Protein AF-A0A4P5RDE4-F1 (afdb_monomer_lite)

Sequence (61 aa):
MQHSITPNPTAEEATAIAAAIEALWPKAGPAVKREPLHTAWRFSGRWWNDSAVTRRTRPGF

Foldseek 3Di:
DDDDDPPDDDPVVVVVVVVVCVVPPDDDDPPDPDDPPPPFDDDPNHTPDDDPPVVVPDPDD

pLDDT: mean 77.18, std 13.92, range [51.66, 96.62]

Radius of gyration: 27.32 Å; chains: 1; bounding box: 58×48×50 Å

Structure (mmCIF, N/CA/C/O backbone):
data_AF-A0A4P5RDE4-F1
#
_entry.id   AF-A0A4P5RDE4-F1
#
loop_
_atom_site.group_PDB
_atom_site.id
_atom_site.type_symbol
_atom_site.label_atom_id
_atom_site.label_alt_id
_atom_site.label_comp_id
_atom_site.label_asym_id
_atom_site.label_entity_id
_atom_site.label_seq_id
_atom_site.pdbx_PDB_ins_code
_atom_site.Cartn_x
_atom_site.Cartn_y
_atom_site.Cartn_z
_atom_site.occupancy
_atom_site.B_iso_or_equiv
_atom_site.auth_seq_id
_atom_site.auth_comp_id
_atom_site.auth_asym_id
_atom_site.auth_atom_id
_atom_site.pdbx_PDB_model_num
ATOM 1 N N . MET A 1 1 ? -9.300 -17.003 8.978 1.00 58.84 1 MET A N 1
ATOM 2 C CA . MET A 1 1 ? -8.480 -16.238 9.941 1.00 58.84 1 MET A CA 1
ATOM 3 C C . MET A 1 1 ? -8.937 -14.794 9.852 1.00 58.84 1 MET A C 1
ATOM 5 O O . MET A 1 1 ? -8.678 -14.166 8.837 1.00 58.84 1 MET A O 1
ATOM 9 N N . GLN A 1 2 ? -9.721 -14.316 10.817 1.00 71.69 2 GLN A N 1
ATOM 10 C CA . GLN A 1 2 ? -10.203 -12.933 10.829 1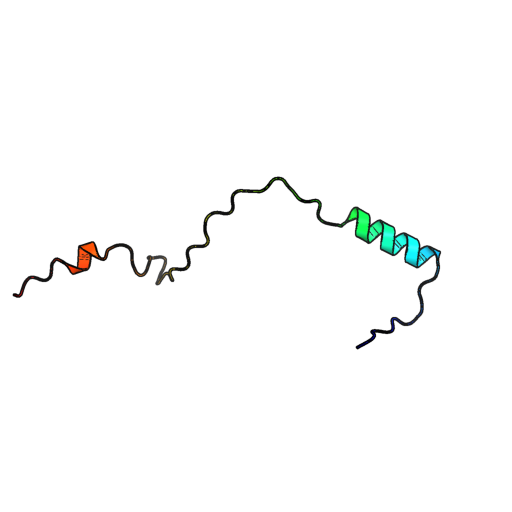.00 71.69 2 GLN A CA 1
ATOM 11 C C . GLN A 1 2 ? -9.355 -12.158 11.835 1.00 71.69 2 GLN A C 1
ATOM 13 O O . GLN A 1 2 ? -9.284 -12.541 12.999 1.00 71.69 2 GLN A O 1
ATOM 18 N N . HIS A 1 3 ? -8.645 -11.136 11.365 1.00 80.44 3 HIS A N 1
ATOM 19 C CA . HIS A 1 3 ? -7.817 -10.297 12.224 1.00 80.44 3 HIS A CA 1
ATOM 20 C C . HIS A 1 3 ? -8.697 -9.200 12.828 1.00 80.44 3 HIS A C 1
ATOM 22 O O . HIS A 1 3 ? -9.246 -8.378 12.098 1.00 80.44 3 HIS A O 1
ATOM 28 N N . SER A 1 4 ? -8.858 -9.215 14.151 1.00 81.50 4 SER A N 1
ATOM 29 C CA . SER A 1 4 ? -9.534 -8.156 14.901 1.00 81.50 4 SER A CA 1
ATOM 30 C C . SER A 1 4 ? -8.511 -7.111 15.341 1.00 81.50 4 SER A C 1
ATOM 32 O O . SER A 1 4 ? -7.550 -7.446 16.035 1.00 81.50 4 SER A O 1
ATOM 34 N N . ILE A 1 5 ? -8.713 -5.859 14.937 1.00 80.50 5 ILE A N 1
ATOM 35 C CA . ILE A 1 5 ? -7.888 -4.721 15.353 1.00 80.50 5 ILE A CA 1
ATOM 36 C C . ILE A 1 5 ? -8.581 -4.064 16.549 1.00 80.50 5 ILE A C 1
ATOM 38 O O . ILE A 1 5 ? -9.763 -3.735 16.473 1.00 80.50 5 ILE A O 1
ATOM 42 N N . THR A 1 6 ? -7.853 -3.899 17.653 1.00 86.88 6 THR A N 1
ATOM 43 C CA . THR A 1 6 ? -8.353 -3.261 18.879 1.00 86.88 6 THR A CA 1
ATOM 44 C C . THR A 1 6 ? -7.313 -2.286 19.431 1.00 86.88 6 THR A C 1
ATOM 46 O O . THR A 1 6 ? -6.144 -2.668 19.517 1.00 86.88 6 THR A O 1
ATOM 49 N N . PRO A 1 7 ? -7.718 -1.072 19.848 1.00 89.06 7 PRO A N 1
ATOM 50 C CA . PRO A 1 7 ? -9.090 -0.548 19.836 1.00 89.06 7 PRO A CA 1
ATOM 51 C C . PRO A 1 7 ? -9.612 -0.267 18.418 1.00 89.06 7 PRO A C 1
ATOM 53 O O . PRO A 1 7 ? -8.837 -0.127 17.474 1.00 89.06 7 PRO A O 1
ATOM 56 N N . ASN A 1 8 ? -10.940 -0.222 18.270 1.00 90.06 8 ASN A N 1
ATOM 57 C CA . ASN A 1 8 ? -11.547 0.194 17.010 1.00 90.06 8 ASN A CA 1
ATOM 58 C C . ASN A 1 8 ? -11.245 1.687 16.798 1.00 90.06 8 ASN A C 1
ATOM 60 O O . ASN A 1 8 ? -11.567 2.471 17.696 1.00 90.06 8 ASN A O 1
ATOM 64 N N . PRO A 1 9 ? -10.653 2.088 15.661 1.00 90.06 9 PRO A N 1
ATOM 65 C CA . PRO A 1 9 ? -10.339 3.486 15.410 1.00 90.06 9 PRO A CA 1
ATOM 66 C C . PRO A 1 9 ? -11.612 4.332 15.415 1.00 90.06 9 PRO A C 1
ATOM 68 O O . PRO A 1 9 ? -12.693 3.886 15.011 1.00 90.06 9 PRO A O 1
ATOM 71 N N . THR A 1 10 ? -11.481 5.572 15.870 1.00 95.31 10 THR A N 1
ATOM 72 C CA . THR A 1 10 ? -12.531 6.578 15.712 1.00 95.31 10 THR A CA 1
ATOM 73 C C . THR A 1 10 ? -12.733 6.908 14.229 1.00 95.31 10 THR A C 1
ATOM 75 O O . THR A 1 10 ? -11.885 6.617 13.383 1.00 95.31 10 THR A O 1
ATOM 78 N N . ALA A 1 11 ? -13.866 7.527 13.885 1.00 94.38 11 ALA A N 1
ATOM 79 C CA . ALA A 1 11 ? -14.145 7.912 12.499 1.00 94.38 11 ALA A CA 1
ATOM 80 C C . ALA A 1 11 ? -13.089 8.885 11.936 1.00 94.38 11 ALA A C 1
ATOM 82 O O . ALA A 1 11 ? -12.727 8.802 10.762 1.00 94.38 11 ALA A O 1
ATOM 83 N N . GLU A 1 12 ? -12.565 9.773 12.783 1.00 96.06 12 GLU A N 1
ATOM 84 C CA . GLU A 1 12 ? -11.508 10.717 12.421 1.00 96.06 12 GLU A CA 1
ATOM 85 C C . GLU A 1 12 ? -10.189 9.994 12.127 1.00 96.06 12 GLU A C 1
ATOM 87 O O . GLU A 1 12 ? -9.606 10.180 11.058 1.00 96.06 12 GLU A O 1
ATOM 92 N N . GLU A 1 13 ? -9.764 9.091 13.014 1.00 94.81 13 GLU A N 1
ATOM 93 C CA . GLU A 1 13 ? -8.549 8.291 12.825 1.00 94.81 13 GLU A CA 1
ATOM 94 C C . GLU A 1 13 ? -8.647 7.394 11.588 1.00 94.81 13 GLU A C 1
ATOM 96 O O . GLU A 1 13 ? -7.704 7.319 10.803 1.00 94.81 13 GLU A O 1
ATOM 101 N N . ALA A 1 14 ? -9.800 6.758 11.363 1.00 94.00 14 ALA A N 1
ATOM 102 C CA . ALA A 1 14 ? -10.034 5.944 10.173 1.00 94.00 14 ALA A CA 1
ATOM 103 C C . ALA A 1 14 ? -9.909 6.773 8.883 1.00 94.00 14 ALA A C 1
ATOM 105 O O . ALA A 1 14 ? -9.314 6.314 7.906 1.00 94.00 14 ALA A O 1
ATOM 106 N N . THR A 1 15 ? -10.409 8.011 8.901 1.00 96.31 15 THR A N 1
ATOM 107 C CA . THR A 1 15 ? -10.310 8.938 7.765 1.00 96.31 15 THR A CA 1
ATOM 108 C C . THR A 1 15 ? -8.862 9.367 7.524 1.00 96.31 15 THR A C 1
ATOM 110 O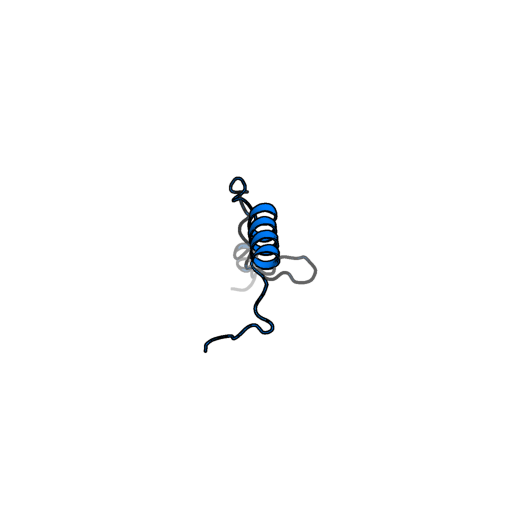 O . THR A 1 15 ? -8.392 9.333 6.387 1.00 96.31 15 THR A O 1
ATOM 113 N N . ALA A 1 16 ? -8.124 9.711 8.584 1.00 96.44 16 ALA A N 1
ATOM 114 C CA . ALA A 1 16 ? -6.714 10.089 8.490 1.00 96.44 16 ALA A CA 1
ATOM 115 C C . ALA A 1 16 ? -5.839 8.939 7.960 1.00 96.44 16 ALA A C 1
ATOM 117 O O . ALA A 1 16 ? -4.975 9.157 7.109 1.00 96.44 16 ALA A O 1
ATOM 118 N N . ILE A 1 17 ? -6.093 7.707 8.414 1.00 94.44 17 ILE A N 1
ATOM 119 C CA . ILE A 1 17 ? -5.394 6.505 7.942 1.00 94.44 17 ILE A CA 1
ATOM 120 C C . ILE A 1 17 ? -5.686 6.258 6.460 1.00 94.44 17 ILE A C 1
ATOM 122 O O . ILE A 1 17 ? -4.752 6.037 5.691 1.00 94.44 17 ILE A O 1
ATOM 126 N N . ALA A 1 18 ? -6.955 6.322 6.045 1.00 95.06 18 ALA A N 1
ATOM 127 C CA . ALA A 1 18 ? -7.331 6.139 4.645 1.00 95.06 18 ALA A CA 1
ATOM 128 C C . ALA A 1 18 ? -6.654 7.179 3.737 1.00 95.06 18 ALA A C 1
ATOM 130 O O . ALA A 1 18 ? -6.027 6.813 2.743 1.00 95.06 18 ALA A O 1
ATOM 131 N N . ALA A 1 19 ? -6.677 8.456 4.133 1.00 96.62 19 ALA A N 1
ATOM 132 C CA . ALA A 1 19 ? -6.018 9.531 3.397 1.00 96.62 19 ALA A CA 1
ATOM 133 C C . ALA A 1 19 ? -4.495 9.330 3.300 1.00 96.62 19 ALA A C 1
ATOM 135 O O . ALA A 1 19 ? -3.905 9.547 2.242 1.00 96.62 19 ALA A O 1
ATOM 136 N N . ALA A 1 20 ? -3.850 8.882 4.383 1.00 95.75 20 ALA A N 1
ATOM 137 C CA . ALA A 1 20 ? -2.420 8.588 4.381 1.00 95.75 20 ALA A CA 1
ATOM 138 C C . ALA A 1 20 ? -2.079 7.427 3.437 1.00 95.75 20 ALA A C 1
ATOM 140 O O . ALA A 1 20 ? -1.118 7.526 2.674 1.00 95.75 20 ALA A O 1
ATOM 141 N N . ILE A 1 21 ? -2.877 6.353 3.452 1.00 94.81 21 ILE A N 1
ATOM 142 C CA . ILE A 1 21 ? -2.704 5.212 2.544 1.00 94.81 21 ILE A CA 1
ATOM 143 C C . ILE A 1 21 ? -2.799 5.680 1.096 1.00 94.81 21 ILE A C 1
ATOM 145 O O . ILE A 1 21 ? -1.910 5.370 0.311 1.00 94.81 21 ILE A O 1
ATOM 149 N N . GLU A 1 22 ? -3.824 6.456 0.746 1.00 93.50 22 GLU A N 1
ATOM 150 C CA . GLU A 1 22 ? -3.996 6.972 -0.614 1.00 93.50 22 GLU A CA 1
ATOM 151 C C . GLU A 1 22 ? -2.855 7.906 -1.038 1.00 93.50 22 GLU A C 1
ATOM 153 O O . GLU A 1 22 ? -2.369 7.817 -2.168 1.00 93.50 22 GLU A O 1
ATOM 158 N N . ALA A 1 23 ? -2.389 8.773 -0.135 1.00 93.81 23 ALA A N 1
ATOM 159 C CA . ALA A 1 23 ? -1.297 9.705 -0.405 1.00 93.81 23 ALA A CA 1
ATOM 160 C C . ALA A 1 23 ? 0.053 8.999 -0.611 1.00 93.81 23 ALA A C 1
ATOM 162 O O . ALA A 1 23 ? 0.859 9.431 -1.438 1.00 93.81 23 ALA A O 1
ATOM 163 N N . LEU A 1 24 ? 0.301 7.922 0.139 1.00 93.94 24 LEU A N 1
ATOM 164 C CA . LEU A 1 24 ? 1.549 7.155 0.115 1.00 93.94 24 LEU A CA 1
ATOM 165 C C . LEU A 1 24 ? 1.516 5.990 -0.877 1.00 93.94 24 LEU A C 1
ATOM 167 O O . LEU A 1 24 ? 2.560 5.379 -1.124 1.00 93.94 24 LEU A O 1
ATOM 171 N N . TRP A 1 25 ? 0.348 5.659 -1.438 1.00 92.88 25 TRP A N 1
ATOM 172 C CA . TRP A 1 25 ? 0.233 4.508 -2.320 1.00 92.88 25 TRP A CA 1
ATOM 173 C C . TRP A 1 25 ? 1.110 4.705 -3.561 1.00 92.88 25 TRP A C 1
ATOM 175 O O . TRP A 1 25 ? 0.996 5.729 -4.249 1.00 92.88 25 TRP A O 1
ATOM 185 N N . PRO A 1 26 ? 1.982 3.738 -3.895 1.00 87.12 26 PRO A N 1
ATOM 186 C CA . PRO A 1 26 ? 2.823 3.850 -5.070 1.00 87.12 26 PRO A CA 1
ATOM 187 C C . PRO A 1 26 ? 1.938 3.901 -6.315 1.00 87.12 26 PRO A C 1
ATOM 189 O O . PRO A 1 26 ? 1.231 2.950 -6.654 1.00 87.12 26 PRO A O 1
ATOM 192 N N . LYS A 1 27 ? 1.986 5.029 -7.021 1.00 82.56 27 LYS A N 1
ATOM 193 C CA . LYS A 1 27 ? 1.388 5.137 -8.350 1.00 82.56 27 LYS A CA 1
ATOM 194 C C . LYS A 1 27 ? 2.206 4.276 -9.300 1.00 82.56 27 LYS A C 1
ATOM 196 O O . LYS A 1 27 ? 3.436 4.269 -9.223 1.00 82.56 27 LYS A O 1
ATOM 201 N N . ALA A 1 28 ? 1.530 3.556 -10.192 1.00 77.75 28 ALA A N 1
ATOM 202 C CA . ALA A 1 28 ? 2.204 2.836 -11.260 1.00 77.75 28 ALA A CA 1
ATOM 203 C C . ALA A 1 28 ? 3.049 3.840 -12.058 1.00 77.75 28 ALA A C 1
ATOM 205 O O . ALA A 1 28 ? 2.519 4.701 -12.760 1.00 77.75 28 ALA A O 1
ATOM 206 N N . GLY A 1 29 ? 4.367 3.774 -11.876 1.00 76.31 29 GLY A N 1
ATOM 207 C CA . GLY A 1 29 ? 5.307 4.548 -12.669 1.00 76.31 29 GLY A CA 1
ATOM 208 C C . GLY A 1 29 ? 5.332 4.037 -14.109 1.00 76.31 29 GLY A C 1
ATOM 209 O O . GLY A 1 29 ? 4.848 2.932 -14.381 1.00 76.31 29 GLY A O 1
ATOM 210 N N . PRO A 1 30 ? 5.914 4.803 -15.047 1.00 78.12 30 PRO A N 1
ATOM 211 C CA . PRO A 1 30 ? 6.184 4.283 -16.379 1.00 78.12 30 PRO A CA 1
ATOM 212 C C . PRO A 1 30 ? 6.953 2.968 -16.246 1.00 78.12 30 PRO A C 1
ATOM 214 O O . PRO A 1 30 ? 7.850 2.856 -15.407 1.00 78.12 30 PRO A O 1
ATOM 217 N N . ALA A 1 31 ? 6.584 1.969 -17.049 1.00 73.62 31 ALA A N 1
ATOM 218 C CA . ALA A 1 31 ? 7.261 0.683 -17.051 1.00 73.62 31 ALA A CA 1
ATOM 219 C C . ALA A 1 31 ? 8.742 0.899 -17.391 1.00 73.62 31 ALA A C 1
ATOM 221 O O . ALA A 1 31 ? 9.119 1.057 -18.553 1.00 73.62 31 ALA A O 1
ATOM 222 N N . VAL A 1 32 ? 9.591 0.938 -16.364 1.00 74.62 32 VAL A N 1
ATOM 223 C CA . VAL A 1 32 ? 11.036 0.934 -16.548 1.00 74.62 32 VAL A CA 1
ATOM 224 C C . VAL A 1 32 ? 11.370 -0.440 -17.102 1.00 74.62 32 VAL A C 1
ATOM 226 O O . VAL A 1 32 ? 11.028 -1.453 -16.487 1.00 74.62 32 VAL A O 1
ATOM 229 N N . LYS A 1 33 ? 12.006 -0.487 -18.278 1.00 73.62 33 LYS A N 1
ATOM 230 C CA . LYS A 1 33 ? 12.544 -1.736 -18.819 1.00 73.62 33 LYS A CA 1
ATOM 231 C C . LYS A 1 33 ? 13.507 -2.299 -17.780 1.00 73.62 33 LYS A C 1
ATOM 233 O O . LYS A 1 33 ? 14.597 -1.770 -17.584 1.00 73.62 33 LYS A O 1
ATOM 238 N N . ARG A 1 34 ? 13.068 -3.328 -17.061 1.00 69.62 34 ARG A N 1
ATOM 239 C CA . ARG A 1 34 ? 13.923 -4.057 -16.137 1.00 69.62 34 ARG A CA 1
ATOM 240 C C . ARG A 1 34 ? 14.846 -4.899 -16.998 1.00 69.62 34 ARG A C 1
ATOM 242 O O . ARG A 1 34 ? 14.358 -5.716 -17.777 1.00 69.62 34 ARG A O 1
ATOM 249 N N . GLU A 1 35 ? 16.149 -4.674 -16.874 1.00 75.94 35 GLU A N 1
ATOM 250 C CA . GLU A 1 35 ? 17.133 -5.576 -17.467 1.00 75.94 35 GLU A CA 1
ATOM 251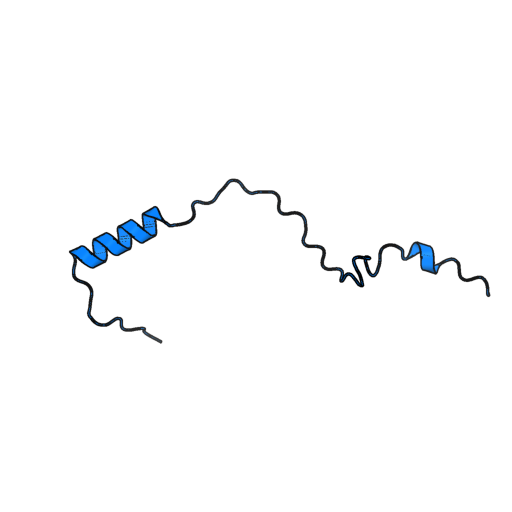 C C . GLU A 1 35 ? 16.788 -7.014 -17.052 1.00 75.94 35 GLU A C 1
ATOM 253 O O . GLU A 1 35 ? 16.424 -7.240 -15.885 1.00 75.94 35 GLU A O 1
ATOM 258 N N . PRO A 1 36 ? 16.826 -7.982 -17.985 1.00 74.00 36 PRO A N 1
ATOM 259 C CA . PRO A 1 36 ? 16.517 -9.361 -17.663 1.00 74.00 36 PRO A CA 1
ATOM 260 C C . PRO A 1 36 ? 17.431 -9.803 -16.523 1.00 74.00 36 PRO A C 1
ATOM 262 O O . PRO A 1 36 ? 18.652 -9.660 -16.586 1.00 74.00 36 PRO A O 1
ATOM 265 N N . LEU A 1 37 ? 16.831 -10.312 -15.446 1.00 72.19 37 LEU A N 1
ATOM 266 C CA . LEU A 1 37 ? 17.593 -10.835 -14.320 1.00 72.19 37 LEU A CA 1
ATOM 267 C C . LEU A 1 37 ? 18.472 -11.975 -14.841 1.00 72.19 37 LEU A C 1
ATOM 269 O O . LEU A 1 37 ? 17.963 -13.020 -15.247 1.00 72.19 37 LEU A O 1
ATOM 273 N N . HIS A 1 38 ? 19.789 -11.772 -14.851 1.00 71.81 38 HIS A N 1
ATOM 274 C CA . HIS A 1 38 ? 20.726 -12.830 -15.203 1.00 71.81 38 HIS A CA 1
ATOM 275 C C . HIS A 1 38 ? 20.615 -13.948 -14.160 1.00 71.81 38 HIS A C 1
ATOM 277 O O . HIS A 1 38 ? 21.007 -13.781 -13.008 1.00 71.81 38 HIS A O 1
ATOM 283 N N . THR A 1 39 ? 20.076 -15.095 -14.565 1.00 71.75 39 THR A N 1
ATOM 284 C CA . THR A 1 39 ? 19.893 -16.275 -13.703 1.00 71.75 39 THR A CA 1
ATOM 285 C C . THR A 1 39 ? 21.178 -17.087 -13.516 1.00 71.75 39 THR A C 1
ATOM 287 O O . THR A 1 39 ? 21.214 -18.014 -12.710 1.00 71.75 39 THR A O 1
ATOM 290 N N . ALA A 1 40 ? 22.250 -16.746 -14.238 1.00 72.12 40 ALA A N 1
ATOM 291 C CA . ALA A 1 40 ? 23.548 -17.397 -14.119 1.00 72.12 40 ALA A CA 1
ATOM 292 C C . ALA A 1 40 ? 24.315 -16.901 -12.882 1.00 72.12 40 ALA A C 1
ATOM 294 O O . ALA A 1 40 ? 24.499 -15.701 -12.681 1.00 72.12 40 ALA A O 1
ATOM 295 N N . TRP A 1 41 ? 24.819 -17.833 -12.073 1.00 69.25 41 TRP A N 1
ATOM 296 C CA . TRP A 1 41 ? 25.703 -17.513 -10.953 1.00 69.25 41 TRP A CA 1
ATOM 297 C C . TRP A 1 41 ? 27.066 -16.991 -11.427 1.00 69.25 41 TRP A C 1
ATOM 299 O O . TRP A 1 41 ? 27.600 -17.400 -12.464 1.00 69.25 41 TRP A O 1
ATOM 309 N N . ARG A 1 42 ? 27.643 -16.085 -10.630 1.00 74.75 42 ARG A N 1
ATOM 310 C CA . ARG A 1 42 ? 28.992 -15.542 -10.826 1.00 74.75 4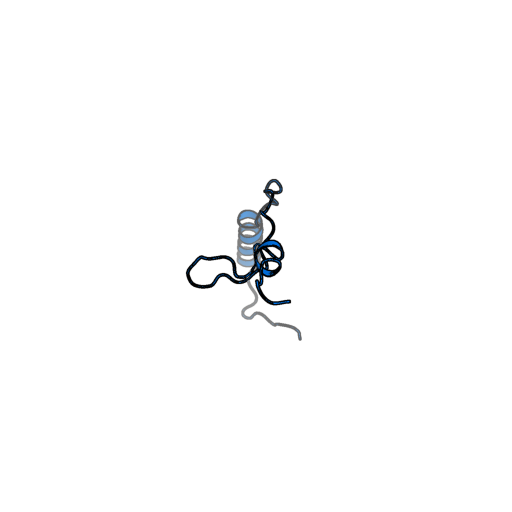2 ARG A CA 1
ATOM 311 C C . ARG A 1 42 ? 29.906 -16.060 -9.720 1.00 74.75 42 ARG A C 1
ATOM 313 O O . ARG A 1 42 ? 29.540 -15.992 -8.551 1.00 74.75 42 ARG A O 1
ATOM 320 N N . PHE A 1 43 ? 31.105 -16.515 -10.072 1.00 67.69 43 PHE A N 1
ATOM 321 C CA . PHE A 1 43 ? 32.166 -16.829 -9.110 1.00 67.69 43 PHE A CA 1
ATOM 322 C C . PHE A 1 43 ? 33.254 -15.757 -9.215 1.00 67.69 43 PHE A C 1
ATOM 324 O O . PHE A 1 43 ? 33.766 -15.513 -10.305 1.00 67.69 43 PHE A O 1
ATOM 331 N N . SER A 1 44 ? 33.581 -15.072 -8.113 1.00 79.19 44 SER A N 1
ATOM 332 C CA . SER A 1 44 ? 34.566 -13.972 -8.105 1.00 79.19 44 SER A CA 1
ATOM 333 C C . SER A 1 44 ? 34.316 -12.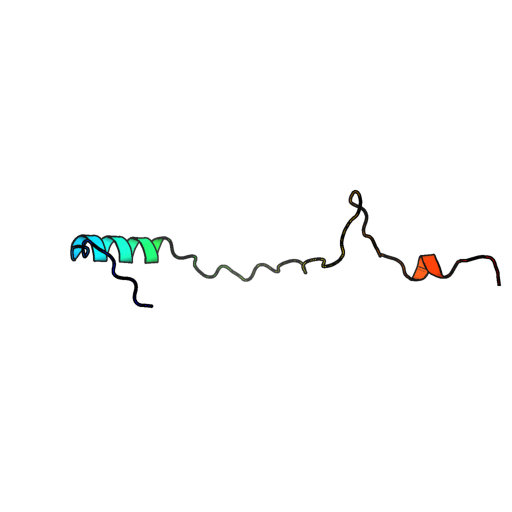912 -9.207 1.00 79.19 44 SER A C 1
ATOM 335 O O . SER A 1 44 ? 35.210 -12.495 -9.940 1.00 79.19 44 SER A O 1
ATOM 337 N N . GLY A 1 45 ? 33.044 -12.541 -9.417 1.00 76.56 45 GLY A N 1
ATOM 338 C CA . GLY A 1 45 ? 32.621 -11.566 -10.439 1.00 76.56 45 GLY A CA 1
ATOM 339 C C . GLY A 1 45 ? 32.635 -12.066 -11.895 1.00 76.56 45 GLY A C 1
ATOM 340 O O . GLY A 1 45 ? 32.159 -11.361 -12.792 1.00 76.56 45 GLY A O 1
ATOM 341 N N . ARG A 1 46 ? 33.107 -13.290 -12.152 1.00 72.75 46 ARG A N 1
ATOM 342 C CA . ARG A 1 46 ? 33.158 -13.920 -13.479 1.00 72.75 46 ARG A CA 1
ATOM 343 C C . ARG A 1 46 ? 31.908 -14.767 -13.705 1.00 72.75 46 ARG A C 1
ATOM 345 O O . ARG A 1 46 ? 31.483 -15.494 -12.810 1.00 72.75 46 ARG A O 1
ATOM 352 N N . TRP A 1 47 ? 31.308 -14.663 -14.888 1.00 74.50 47 TRP A N 1
ATOM 353 C CA . TRP A 1 47 ? 30.190 -15.523 -15.274 1.00 74.50 47 TRP A CA 1
ATOM 354 C C . TRP A 1 47 ? 30.650 -16.976 -15.329 1.00 74.50 47 TRP A C 1
ATOM 356 O O . TRP A 1 47 ? 31.683 -17.276 -15.924 1.00 74.50 47 TRP A O 1
ATOM 366 N N . TRP A 1 48 ? 29.879 -17.874 -14.716 1.00 69.38 48 TRP A N 1
ATOM 367 C CA . TRP A 1 48 ? 30.206 -19.300 -14.696 1.00 69.38 48 TRP A CA 1
ATOM 368 C C . TRP A 1 48 ? 30.205 -19.932 -16.099 1.00 69.38 48 TRP A C 1
ATOM 370 O O . TRP A 1 48 ? 30.847 -20.957 -16.315 1.00 69.38 48 TRP A O 1
ATOM 380 N N . ASN A 1 49 ? 29.482 -19.357 -17.068 1.00 63.47 49 ASN A N 1
ATOM 381 C CA . ASN A 1 49 ? 29.259 -20.022 -18.347 1.00 63.47 49 ASN A CA 1
ATOM 382 C C . ASN A 1 49 ? 28.973 -19.042 -19.494 1.00 63.47 49 ASN A C 1
ATOM 384 O O . ASN A 1 49 ? 27.813 -18.809 -19.811 1.00 63.47 49 ASN A O 1
ATOM 388 N N . ASP A 1 50 ? 30.016 -18.517 -20.139 1.00 59.09 50 ASP A N 1
ATOM 389 C CA . ASP A 1 50 ? 29.847 -17.713 -21.363 1.00 59.09 50 ASP A CA 1
ATOM 390 C C . ASP A 1 50 ? 30.498 -18.326 -22.609 1.00 59.09 50 ASP A C 1
ATOM 392 O O . ASP A 1 50 ? 30.721 -17.650 -23.600 1.00 59.09 50 ASP A O 1
ATOM 396 N N . SER A 1 51 ? 30.838 -19.620 -22.612 1.00 55.91 51 SER A N 1
ATOM 397 C CA . SER A 1 51 ? 31.290 -20.274 -23.847 1.00 55.91 51 SER A CA 1
ATOM 398 C C . SER A 1 51 ? 31.229 -21.797 -23.753 1.00 55.91 51 SER A C 1
ATOM 400 O O . SER A 1 51 ? 32.180 -22.458 -23.337 1.00 55.91 51 SER A O 1
ATOM 402 N N . ALA A 1 52 ? 30.151 -22.391 -24.268 1.00 56.03 52 ALA A N 1
ATOM 403 C CA . ALA A 1 52 ? 30.223 -23.767 -24.772 1.00 56.03 52 ALA A CA 1
ATOM 404 C C . ALA A 1 52 ? 31.295 -23.902 -25.884 1.00 56.03 52 ALA A C 1
ATOM 406 O O . ALA A 1 52 ? 31.835 -24.985 -26.093 1.00 56.03 52 ALA A O 1
ATOM 407 N N . VAL A 1 53 ? 31.652 -22.788 -26.542 1.00 55.88 53 VAL A N 1
ATOM 408 C CA . VAL A 1 53 ? 32.695 -22.686 -27.576 1.00 55.88 53 VAL A CA 1
ATOM 409 C C . VAL A 1 53 ? 34.096 -23.003 -27.031 1.00 55.88 53 VAL A C 1
ATOM 411 O O . VAL A 1 53 ? 34.827 -23.755 -27.666 1.00 55.88 53 VAL A O 1
ATOM 414 N N . THR A 1 54 ? 34.447 -22.560 -25.819 1.00 55.19 54 THR A N 1
ATOM 415 C CA . THR A 1 54 ? 35.759 -22.836 -25.194 1.00 55.19 54 THR A CA 1
ATOM 416 C C . THR A 1 54 ? 35.943 -24.313 -24.835 1.00 55.19 54 THR A C 1
ATOM 418 O O . THR A 1 54 ? 37.068 -24.790 -24.734 1.00 55.19 54 THR A O 1
ATOM 421 N N . ARG A 1 55 ? 34.850 -25.078 -24.686 1.00 55.56 55 ARG A N 1
ATOM 422 C CA . ARG A 1 55 ? 34.914 -26.519 -24.381 1.00 55.56 55 ARG A CA 1
ATOM 423 C C . ARG A 1 55 ? 35.203 -27.397 -25.603 1.00 55.56 55 ARG A C 1
ATOM 425 O O . ARG A 1 55 ? 35.465 -28.581 -25.419 1.00 55.56 55 ARG A O 1
ATOM 432 N N . ARG A 1 56 ? 35.137 -26.858 -26.832 1.00 58.25 56 ARG A N 1
ATOM 433 C CA . ARG A 1 56 ? 35.398 -27.627 -28.067 1.00 58.25 56 ARG A CA 1
ATOM 434 C C . ARG A 1 56 ? 36.884 -27.822 -28.363 1.00 58.25 56 ARG A C 1
ATOM 436 O O . ARG A 1 56 ? 37.225 -28.754 -29.079 1.00 58.25 56 ARG A O 1
ATOM 443 N N . THR A 1 57 ? 37.769 -27.019 -27.781 1.00 58.53 57 THR A N 1
ATOM 444 C CA . THR A 1 57 ? 39.214 -27.130 -28.017 1.00 58.53 57 THR A CA 1
ATOM 445 C C . THR A 1 57 ? 39.868 -27.994 -26.940 1.00 58.53 57 THR A C 1
ATOM 447 O O . THR A 1 57 ? 40.649 -27.510 -26.126 1.00 58.53 57 THR A O 1
ATOM 450 N N . ARG A 1 58 ? 39.528 -29.287 -26.899 1.00 56.62 58 ARG A N 1
ATOM 451 C CA . ARG A 1 58 ? 40.342 -30.285 -26.191 1.00 56.62 58 ARG A CA 1
ATOM 452 C C . ARG A 1 58 ? 41.253 -30.948 -27.232 1.00 56.62 58 ARG A C 1
ATOM 454 O O . ARG A 1 58 ? 40.733 -31.682 -28.066 1.00 56.62 58 ARG A O 1
ATOM 461 N N . PRO A 1 59 ? 42.574 -30.703 -27.230 1.00 58.03 59 PRO A N 1
ATOM 462 C CA . PRO A 1 59 ? 43.491 -31.515 -28.015 1.00 58.03 59 PRO A CA 1
ATOM 463 C C . PRO A 1 59 ? 43.552 -32.895 -27.357 1.00 58.03 59 PRO A C 1
ATOM 465 O O . PRO A 1 59 ? 43.912 -32.995 -26.183 1.00 58.03 59 PRO A O 1
ATOM 468 N N . GLY A 1 60 ? 43.150 -33.935 -28.085 1.00 61.31 60 GLY A N 1
ATOM 469 C CA . GLY A 1 60 ? 43.174 -35.314 -27.595 1.00 61.31 60 GLY A CA 1
ATOM 470 C C . GLY A 1 60 ? 41.914 -36.113 -27.916 1.00 61.31 60 GLY A C 1
ATOM 4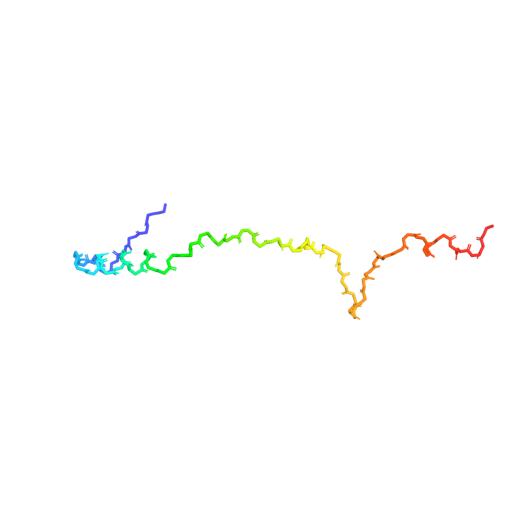71 O O . GLY A 1 60 ? 41.282 -36.621 -26.995 1.00 61.31 60 GLY A O 1
ATOM 472 N N . PHE A 1 61 ? 41.554 -36.176 -29.198 1.00 51.66 61 PHE A N 1
ATOM 473 C CA . PHE A 1 61 ? 41.092 -37.374 -29.906 1.00 51.66 61 PHE A CA 1
ATOM 474 C C . PHE A 1 61 ? 41.512 -37.227 -31.368 1.00 51.66 61 PHE A C 1
ATOM 476 O O . PHE A 1 61 ? 41.421 -36.084 -31.875 1.00 51.66 61 PHE A O 1
#

Secondary structure (DSSP, 8-state):
-----SSPPPHHHHHHHHHHHHHHSPP------PPP---S-EETTEES-S-TTGGG-----